Protein AF-A0A7C5TQ69-F1 (afdb_monomer_lite)

Foldseek 3Di:
DVVVLPAAAEEEEQEPDVVRHDPVLSVVLCCLCVVVPHHYDYHYDNDDDQVVVVPPDPSHQEYEYSGDPCRCPVCVVSHPHHYHASQVSVCSSVVPPPDRGPND

Secondary structure (DSSP, 8-state):
-HHHHT-SEEEEEEE-STTT--HHHHHHHHHHHHHTT-EEEEEEESS--HHHHHTS-TT--EEEE-S-THHHHHSGGG-SS-EE-HHHHHHHHH---SSPPP--

pLDDT: mean 88.52, std 9.99, range [57.53, 98.31]

Radius of gyration: 12.35 Å; chains: 1; bounding box: 30×31×30 Å

Structure (mmCIF, N/CA/C/O backbone):
data_AF-A0A7C5TQ69-F1
#
_entry.id   AF-A0A7C5TQ69-F1
#
loop_
_atom_site.group_PDB
_atom_site.id
_atom_site.type_symbol
_atom_site.label_atom_id
_atom_site.label_alt_id
_atom_site.label_comp_id
_atom_site.label_asym_id
_atom_site.label_entity_id
_atom_site.label_seq_id
_atom_site.pdbx_PDB_ins_code
_atom_site.Cartn_x
_atom_site.Cartn_y
_atom_site.Cartn_z
_atom_site.occupancy
_atom_site.B_iso_or_equiv
_atom_site.auth_seq_id
_atom_site.auth_comp_id
_atom_site.auth_asym_id
_atom_site.auth_atom_id
_atom_site.pdbx_PDB_model_num
ATOM 1 N N . VAL A 1 1 ? -11.700 4.048 -4.866 1.00 83.56 1 VAL A N 1
ATOM 2 C CA . VAL A 1 1 ? -11.619 4.798 -3.582 1.00 83.56 1 VAL A CA 1
ATOM 3 C C . VAL A 1 1 ? -12.674 4.365 -2.567 1.00 83.56 1 VAL A C 1
ATOM 5 O O . VAL A 1 1 ? -12.285 3.828 -1.540 1.00 83.56 1 VAL A O 1
ATOM 8 N N . PHE A 1 2 ? -13.975 4.539 -2.833 1.00 88.94 2 PHE A N 1
ATOM 9 C CA . PHE A 1 2 ? -15.031 4.238 -1.848 1.00 88.94 2 PHE A CA 1
ATOM 10 C C . PHE A 1 2 ? -15.027 2.788 -1.353 1.00 88.94 2 PHE A C 1
ATOM 12 O O . PHE A 1 2 ? -15.043 2.572 -0.150 1.00 88.94 2 PHE A O 1
ATOM 19 N N . GLU A 1 3 ? -14.887 1.811 -2.253 1.00 89.88 3 GLU A N 1
ATOM 20 C CA . GLU A 1 3 ? -14.787 0.399 -1.854 1.00 89.88 3 GLU A CA 1
ATOM 21 C C . GLU A 1 3 ? -13.570 0.122 -0.957 1.00 89.88 3 GLU A C 1
ATOM 23 O O . GLU A 1 3 ? -13.641 -0.676 -0.030 1.00 89.88 3 GLU A O 1
ATOM 28 N N . ALA A 1 4 ? -12.444 0.785 -1.227 1.00 91.50 4 ALA A N 1
ATOM 29 C CA . ALA A 1 4 ? -11.200 0.567 -0.502 1.00 91.50 4 ALA A CA 1
ATOM 30 C C . ALA A 1 4 ? -11.236 1.151 0.916 1.00 91.50 4 ALA A C 1
ATOM 32 O O . ALA A 1 4 ? -10.664 0.565 1.828 1.00 91.50 4 ALA A O 1
ATOM 33 N N . LYS A 1 5 ? -11.909 2.293 1.109 1.00 92.12 5 LYS A N 1
ATOM 34 C CA . LYS A 1 5 ? -11.962 3.021 2.387 1.00 92.12 5 LYS A CA 1
ATOM 35 C C . LYS A 1 5 ? -12.395 2.134 3.561 1.00 92.12 5 LYS A C 1
ATOM 37 O O . LYS A 1 5 ? -11.843 2.251 4.656 1.00 92.12 5 LYS A O 1
ATOM 42 N N . ASP A 1 6 ? -13.353 1.246 3.325 1.00 93.06 6 ASP A N 1
ATOM 43 C CA . ASP A 1 6 ? -13.948 0.413 4.372 1.00 93.06 6 ASP A CA 1
ATOM 44 C C . ASP A 1 6 ? -13.214 -0.934 4.557 1.00 93.06 6 ASP A C 1
ATOM 46 O O . ASP A 1 6 ? -13.617 -1.748 5.379 1.00 93.06 6 ASP A O 1
ATOM 50 N N . ARG A 1 7 ? -12.109 -1.169 3.830 1.00 96.38 7 ARG A N 1
ATOM 51 C CA . ARG A 1 7 ? -11.257 -2.365 3.969 1.00 96.38 7 ARG A CA 1
ATOM 52 C C . ARG A 1 7 ? -10.235 -2.193 5.081 1.00 96.38 7 ARG A C 1
ATOM 54 O O . ARG A 1 7 ? -9.739 -1.084 5.290 1.00 96.38 7 ARG A O 1
ATOM 61 N N . GLU A 1 8 ? -9.877 -3.277 5.757 1.00 97.00 8 GLU A N 1
ATOM 62 C CA . GLU A 1 8 ? -9.047 -3.260 6.966 1.00 97.00 8 GLU A CA 1
ATOM 63 C C . GLU A 1 8 ? -7.581 -3.585 6.686 1.00 97.00 8 GLU A C 1
ATOM 65 O O . GLU A 1 8 ? -6.686 -2.998 7.303 1.00 97.00 8 GLU A O 1
ATOM 70 N N . VAL A 1 9 ? -7.313 -4.472 5.724 1.00 98.00 9 VAL A N 1
ATOM 71 C CA . VAL A 1 9 ? -5.956 -4.946 5.431 1.00 98.00 9 VAL A CA 1
ATOM 72 C C . VAL A 1 9 ? -5.460 -4.434 4.082 1.00 98.00 9 VAL A C 1
ATOM 74 O O . VAL A 1 9 ? -6.002 -4.736 3.019 1.00 98.00 9 VAL A O 1
ATOM 77 N N . TRP A 1 10 ? -4.362 -3.690 4.126 1.00 98.12 10 TRP A N 1
ATOM 78 C CA . TRP A 1 10 ? -3.804 -2.947 3.005 1.00 98.12 10 TRP A CA 1
ATOM 79 C C . TRP A 1 10 ? -2.405 -3.437 2.639 1.00 98.12 10 TRP A C 1
ATOM 81 O O . TRP A 1 10 ? -1.579 -3.725 3.504 1.00 98.12 10 TRP A O 1
ATOM 91 N N . GLY A 1 11 ? -2.106 -3.485 1.343 1.00 97.31 11 GLY A N 1
ATOM 92 C CA . GLY A 1 11 ? -0.789 -3.813 0.805 1.00 97.31 11 GLY A CA 1
ATOM 93 C C . GLY A 1 11 ? -0.198 -2.660 0.005 1.00 97.31 11 GLY A C 1
ATOM 94 O O . GLY A 1 11 ? -0.741 -2.263 -1.019 1.00 97.31 11 GLY A O 1
ATOM 95 N N . ILE A 1 12 ? 0.958 -2.142 0.408 1.00 96.44 12 ILE A N 1
ATOM 96 C CA . ILE A 1 12 ? 1.694 -1.127 -0.352 1.00 96.44 12 ILE A CA 1
ATOM 97 C C . ILE A 1 12 ? 2.747 -1.814 -1.221 1.00 96.44 12 ILE A C 1
ATOM 99 O O . ILE A 1 12 ? 3.636 -2.494 -0.711 1.00 96.44 12 ILE A O 1
ATOM 103 N N . ILE A 1 13 ? 2.685 -1.598 -2.534 1.00 94.12 13 ILE A N 1
ATOM 104 C CA . ILE A 1 13 ? 3.609 -2.169 -3.515 1.00 94.12 13 ILE A CA 1
ATOM 105 C C . ILE A 1 13 ? 4.712 -1.160 -3.841 1.00 94.12 13 ILE A C 1
ATOM 107 O O . ILE A 1 13 ? 4.527 -0.221 -4.623 1.00 94.12 13 ILE A O 1
ATOM 111 N N . ARG A 1 14 ? 5.893 -1.385 -3.262 1.00 92.88 14 ARG A N 1
ATOM 112 C CA . ARG A 1 14 ? 7.108 -0.597 -3.476 1.00 92.88 14 ARG A CA 1
ATOM 113 C C . ARG A 1 14 ? 7.883 -1.108 -4.692 1.00 92.88 14 ARG A C 1
ATOM 115 O O . ARG A 1 14 ? 8.356 -2.244 -4.711 1.00 92.88 14 ARG A O 1
ATOM 122 N N . GLY A 1 15 ? 8.090 -0.234 -5.675 1.00 89.94 15 GLY A N 1
ATOM 123 C CA . GLY A 1 15 ? 8.919 -0.521 -6.848 1.00 89.94 15 GLY A CA 1
ATOM 124 C C . GLY A 1 15 ? 10.419 -0.533 -6.535 1.00 89.94 15 GLY A C 1
ATOM 125 O O . GLY A 1 15 ? 10.911 0.338 -5.820 1.00 89.94 15 GLY A O 1
ATOM 126 N N . LEU A 1 16 ? 11.160 -1.490 -7.099 1.00 87.25 16 LEU A N 1
ATOM 127 C CA . LEU A 1 16 ? 12.623 -1.584 -6.963 1.00 87.25 16 LEU A CA 1
ATOM 128 C C . LEU A 1 16 ? 13.405 -0.958 -8.132 1.00 87.25 16 LEU A C 1
ATOM 130 O O . LEU A 1 16 ? 14.614 -0.772 -8.014 1.00 87.25 16 LEU A O 1
ATOM 134 N N . LYS A 1 17 ? 12.755 -0.639 -9.261 1.00 85.38 17 LYS A N 1
ATOM 135 C CA . LYS A 1 17 ? 13.424 0.023 -10.397 1.00 85.38 17 LYS A CA 1
ATOM 136 C C . LYS A 1 17 ? 13.825 1.460 -10.039 1.00 85.38 17 LYS A C 1
ATOM 138 O O . LYS A 1 17 ? 13.142 2.137 -9.264 1.00 85.38 17 LYS A O 1
ATOM 143 N N . LEU A 1 18 ? 14.917 1.936 -10.640 1.00 77.44 18 LEU A N 1
ATOM 144 C CA . LEU A 1 18 ? 15.370 3.323 -10.511 1.00 77.44 18 LEU A CA 1
ATOM 145 C C . LEU A 1 18 ? 14.236 4.274 -10.949 1.00 77.44 18 LEU A C 1
ATOM 147 O O . LEU A 1 18 ? 13.611 4.051 -11.982 1.00 77.44 18 LEU A O 1
ATOM 151 N N . GLY A 1 19 ? 13.907 5.271 -10.124 1.00 78.38 19 GLY A N 1
ATOM 152 C CA . GLY A 1 19 ? 12.765 6.180 -10.336 1.00 78.38 19 GLY A CA 1
ATOM 153 C C . GLY A 1 19 ? 11.402 5.684 -9.815 1.00 78.38 19 GLY A C 1
ATOM 154 O O . GLY A 1 19 ? 10.481 6.483 -9.656 1.00 78.38 19 GLY A O 1
ATOM 155 N N . GLN A 1 20 ? 11.266 4.395 -9.480 1.00 81.69 20 GLN A N 1
ATOM 156 C CA . GLN A 1 20 ? 10.054 3.821 -8.863 1.00 81.69 20 GLN A CA 1
ATOM 157 C C . GLN A 1 20 ? 10.208 3.572 -7.356 1.00 81.69 20 GLN A C 1
ATOM 159 O O . GLN A 1 20 ? 9.219 3.404 -6.641 1.00 81.69 20 GLN A O 1
ATOM 164 N N . ASN A 1 21 ? 11.446 3.549 -6.863 1.00 86.12 21 ASN A N 1
ATOM 165 C CA . ASN A 1 21 ? 11.739 3.377 -5.448 1.00 86.12 21 ASN A CA 1
ATOM 166 C C . ASN A 1 21 ? 11.516 4.688 -4.681 1.00 86.12 21 ASN A C 1
ATOM 168 O O . ASN A 1 21 ? 12.359 5.582 -4.707 1.00 86.12 21 ASN A O 1
ATOM 172 N N . ARG A 1 22 ? 10.379 4.788 -3.984 1.00 89.44 22 ARG A N 1
ATOM 173 C CA . ARG A 1 22 ? 9.956 5.980 -3.230 1.00 89.44 22 ARG A CA 1
ATOM 174 C C . ARG A 1 22 ? 9.800 5.670 -1.733 1.00 89.44 22 ARG A C 1
ATOM 176 O O . ARG A 1 22 ? 8.674 5.614 -1.241 1.00 89.44 22 ARG A O 1
ATOM 183 N N . PRO A 1 23 ? 10.898 5.443 -0.988 1.00 91.94 23 PRO A N 1
ATOM 184 C CA . PRO A 1 23 ? 10.831 4.975 0.399 1.00 91.94 2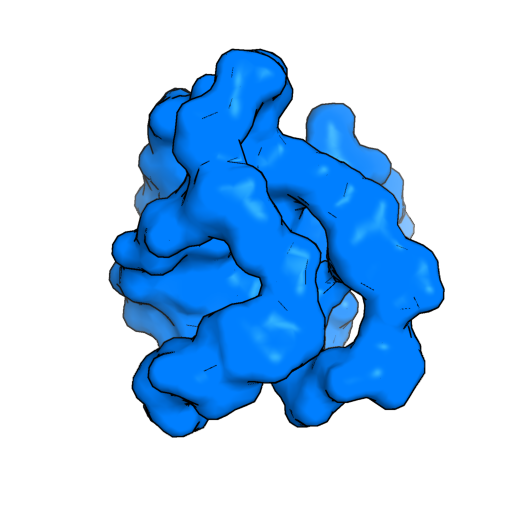3 PRO A CA 1
ATOM 185 C C . PRO A 1 23 ? 10.100 5.956 1.326 1.00 91.94 23 PRO A C 1
ATOM 187 O O . PRO A 1 23 ? 9.304 5.526 2.155 1.00 91.94 23 PRO A O 1
ATOM 190 N N . THR A 1 24 ? 10.294 7.265 1.140 1.00 94.00 24 THR A N 1
ATOM 191 C CA . THR A 1 24 ? 9.610 8.300 1.931 1.00 94.00 24 THR A CA 1
ATOM 192 C C . THR A 1 24 ? 8.098 8.277 1.718 1.00 94.00 24 THR A C 1
ATOM 194 O O . THR A 1 24 ? 7.348 8.346 2.686 1.00 94.00 24 THR A O 1
ATOM 197 N N . LEU A 1 25 ? 7.644 8.112 0.469 1.00 94.31 25 LEU A N 1
ATOM 198 C CA . LEU A 1 25 ? 6.218 8.009 0.144 1.00 94.31 25 LEU A CA 1
ATOM 199 C C . LEU A 1 25 ? 5.605 6.734 0.730 1.00 94.31 25 LEU A C 1
ATOM 201 O O . LEU A 1 25 ? 4.541 6.794 1.332 1.00 94.31 25 LEU A O 1
ATOM 205 N N . VAL A 1 26 ? 6.288 5.594 0.594 1.00 96.12 26 VAL A N 1
ATOM 206 C CA . VAL A 1 26 ? 5.838 4.321 1.180 1.00 96.12 26 VAL A CA 1
ATOM 207 C C . VAL A 1 26 ? 5.687 4.451 2.695 1.00 96.12 26 VAL A C 1
ATOM 209 O O . VAL A 1 26 ? 4.676 4.029 3.245 1.00 96.12 26 VAL A O 1
ATOM 212 N N . ASN A 1 27 ? 6.657 5.077 3.367 1.00 97.19 27 ASN A N 1
ATOM 213 C CA . ASN A 1 27 ? 6.599 5.292 4.810 1.00 97.19 27 ASN A CA 1
ATOM 214 C C . ASN A 1 27 ? 5.472 6.254 5.216 1.00 97.19 27 ASN A C 1
ATOM 216 O O . ASN A 1 27 ? 4.782 6.002 6.199 1.00 97.19 27 ASN A O 1
ATOM 220 N N . PHE A 1 28 ? 5.268 7.333 4.455 1.00 97.25 28 PHE A N 1
ATOM 221 C CA . PHE A 1 28 ? 4.160 8.264 4.667 1.00 97.25 28 PHE A CA 1
ATOM 222 C C . PHE A 1 28 ? 2.805 7.552 4.567 1.00 97.25 28 PHE A C 1
ATOM 224 O O . PHE A 1 28 ? 2.003 7.637 5.491 1.00 97.25 28 PHE A O 1
ATOM 231 N N . LEU A 1 29 ? 2.581 6.799 3.486 1.00 97.56 29 LEU A N 1
ATOM 232 C CA . LEU A 1 29 ? 1.334 6.067 3.262 1.00 97.56 29 LEU A CA 1
ATOM 233 C C . LEU A 1 29 ? 1.101 5.006 4.336 1.00 97.56 29 LEU A C 1
ATOM 235 O O . LEU A 1 29 ? -0.003 4.907 4.861 1.00 97.56 29 LEU A O 1
ATOM 239 N N . LYS A 1 30 ? 2.149 4.254 4.697 1.00 98.31 30 LYS A N 1
ATOM 240 C CA . LYS A 1 30 ? 2.077 3.245 5.755 1.00 98.31 30 LYS A CA 1
ATOM 241 C C . LYS A 1 30 ? 1.614 3.873 7.069 1.00 98.31 30 LYS A C 1
ATOM 243 O O . LYS A 1 30 ? 0.607 3.447 7.618 1.00 98.31 30 LYS A O 1
ATOM 248 N N . ARG A 1 31 ? 2.307 4.919 7.529 1.00 98.31 31 ARG A N 1
ATOM 249 C CA . ARG A 1 31 ? 1.979 5.599 8.790 1.00 98.31 31 ARG A CA 1
ATOM 250 C C . ARG A 1 31 ? 0.603 6.257 8.759 1.00 98.31 31 ARG A C 1
ATOM 252 O O . ARG A 1 31 ? -0.075 6.253 9.776 1.00 98.31 31 ARG A O 1
ATOM 259 N N . GLY A 1 32 ? 0.203 6.825 7.622 1.00 98.06 32 GLY A N 1
ATOM 260 C CA . GLY A 1 32 ? -1.116 7.435 7.460 1.00 98.06 32 GLY A CA 1
ATOM 261 C C . GLY A 1 32 ? -2.246 6.413 7.572 1.00 98.06 32 GLY A C 1
ATOM 262 O O . GLY A 1 32 ? -3.174 6.620 8.344 1.00 98.06 32 GLY A O 1
ATOM 263 N N . LEU A 1 33 ? -2.134 5.287 6.860 1.00 98.31 33 LEU A N 1
ATOM 264 C CA . LEU A 1 33 ? -3.117 4.200 6.907 1.00 98.31 33 LEU A CA 1
ATOM 265 C C . LEU A 1 33 ? -3.168 3.528 8.290 1.00 98.31 33 LEU A C 1
ATOM 267 O O . LEU A 1 33 ? -4.252 3.314 8.826 1.00 98.31 33 LEU A O 1
ATOM 271 N N . GLU A 1 34 ? -2.012 3.254 8.903 1.00 98.19 34 GLU A N 1
ATOM 272 C CA . GLU A 1 34 ? -1.947 2.740 10.281 1.00 98.19 34 GLU A CA 1
ATOM 273 C C . GLU A 1 34 ? -2.551 3.737 11.285 1.00 98.19 34 GLU A C 1
ATOM 275 O O . GLU A 1 34 ? -3.240 3.333 12.219 1.00 98.19 34 GLU A O 1
ATOM 280 N N . GLY A 1 35 ? -2.351 5.042 11.073 1.00 98.25 35 GLY A N 1
ATOM 281 C CA . GLY A 1 35 ? -2.897 6.109 11.917 1.00 98.25 35 GLY A CA 1
ATOM 282 C C . GLY A 1 35 ? -4.425 6.200 11.912 1.00 98.25 35 GLY A C 1
ATOM 283 O O . GLY A 1 35 ? -5.001 6.645 12.901 1.00 98.25 35 GLY A O 1
ATOM 284 N N . ILE A 1 36 ? -5.081 5.735 10.845 1.00 97.06 36 ILE A N 1
ATOM 285 C CA . ILE A 1 36 ? -6.546 5.612 10.762 1.00 97.06 36 ILE A CA 1
ATOM 286 C C . ILE A 1 36 ? -7.041 4.187 11.080 1.00 97.06 36 ILE A C 1
ATOM 288 O O . ILE A 1 36 ? -8.182 3.845 10.777 1.00 97.06 36 ILE A O 1
ATOM 292 N N . GLY A 1 37 ? -6.190 3.348 11.683 1.00 97.50 37 GLY A N 1
ATOM 293 C CA . GLY A 1 37 ? -6.556 2.028 12.204 1.00 97.50 37 GLY A CA 1
ATOM 294 C C . GLY A 1 37 ? -6.387 0.852 11.239 1.00 97.50 37 GLY A C 1
ATOM 295 O O . GLY A 1 37 ? -6.775 -0.258 11.587 1.00 97.50 37 GLY A O 1
ATOM 296 N N . LYS A 1 38 ? -5.802 1.047 10.050 1.00 97.81 38 LYS A N 1
ATOM 297 C CA . LYS A 1 38 ? -5.651 -0.030 9.056 1.00 97.81 38 LYS A CA 1
ATOM 298 C C . LYS A 1 38 ? -4.408 -0.882 9.307 1.00 97.81 38 LYS A C 1
ATOM 300 O O . LYS A 1 38 ? -3.355 -0.378 9.697 1.00 97.81 38 LYS A O 1
ATOM 305 N N . LYS A 1 39 ? -4.493 -2.181 9.005 1.00 98.31 39 LYS A N 1
ATOM 306 C CA . LYS A 1 39 ? -3.342 -3.099 9.007 1.00 98.31 39 LYS A CA 1
ATOM 307 C C . LYS A 1 39 ? -2.606 -2.973 7.677 1.00 98.31 39 LYS A C 1
ATOM 309 O O . LYS A 1 39 ? -3.211 -3.175 6.628 1.00 98.31 39 LYS A O 1
ATOM 314 N N . VAL A 1 40 ? -1.306 -2.674 7.698 1.00 98.19 40 VAL A N 1
ATOM 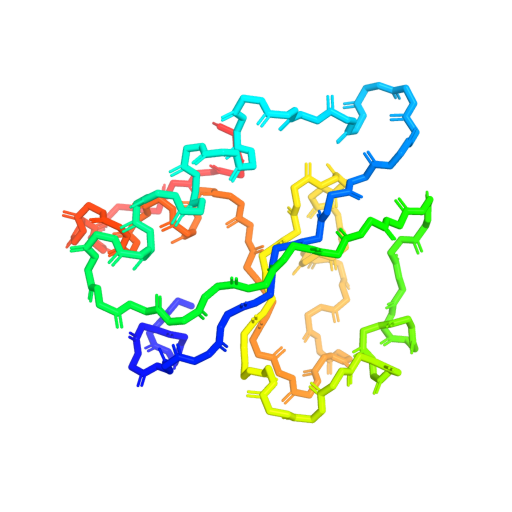315 C CA . VAL A 1 40 ? -0.547 -2.390 6.468 1.00 98.19 40 VAL A CA 1
ATOM 316 C C . VAL A 1 40 ? 0.648 -3.321 6.292 1.00 98.19 40 VAL A C 1
ATOM 318 O O . VAL A 1 40 ? 1.547 -3.386 7.129 1.00 98.19 40 VAL A O 1
ATOM 321 N N . TYR A 1 41 ? 0.710 -3.967 5.133 1.00 97.69 41 TYR A N 1
ATOM 322 C CA . TYR A 1 41 ? 1.869 -4.705 4.648 1.00 97.69 41 TYR A CA 1
ATOM 323 C C . TYR A 1 41 ? 2.601 -3.920 3.563 1.00 97.69 41 TYR A C 1
ATOM 325 O O . TYR A 1 41 ? 1.986 -3.223 2.759 1.00 97.69 41 TYR A O 1
ATOM 333 N N . VAL A 1 42 ? 3.927 -4.051 3.506 1.00 96.56 42 VAL A N 1
ATOM 334 C CA . VAL A 1 42 ? 4.740 -3.470 2.431 1.00 96.56 42 VAL A CA 1
ATOM 335 C C . VAL A 1 42 ? 5.392 -4.598 1.649 1.00 96.56 42 VAL A C 1
ATOM 337 O O . VAL A 1 42 ? 6.207 -5.344 2.186 1.00 96.56 42 VAL A O 1
ATOM 340 N N . PHE A 1 43 ? 5.067 -4.680 0.365 1.00 94.56 43 PHE A N 1
ATOM 341 C CA . PHE A 1 43 ? 5.640 -5.636 -0.570 1.00 94.56 43 PHE A CA 1
ATOM 342 C C . PHE A 1 43 ? 6.603 -4.918 -1.505 1.00 94.56 43 PHE A C 1
ATOM 344 O O . PHE A 1 43 ? 6.336 -3.808 -1.967 1.00 94.56 43 PHE A O 1
ATOM 351 N N . THR A 1 44 ? 7.733 -5.543 -1.806 1.00 91.62 44 THR A N 1
ATOM 352 C CA . THR A 1 44 ? 8.690 -5.029 -2.785 1.00 91.62 44 THR A CA 1
ATOM 353 C C . THR A 1 44 ? 8.580 -5.816 -4.075 1.00 91.62 44 THR A C 1
ATOM 355 O O . THR A 1 44 ? 8.524 -7.041 -4.071 1.00 91.62 44 THR A O 1
ATOM 358 N N . ASN A 1 45 ? 8.561 -5.111 -5.203 1.00 86.69 45 ASN A N 1
ATOM 359 C CA . ASN A 1 45 ? 8.510 -5.759 -6.502 1.00 86.69 45 ASN A CA 1
ATOM 360 C C . ASN A 1 45 ? 9.319 -4.978 -7.547 1.00 86.69 45 ASN A C 1
ATOM 362 O O . ASN A 1 45 ? 9.419 -3.750 -7.509 1.00 86.69 45 ASN A O 1
ATOM 366 N N . ARG A 1 46 ? 9.926 -5.692 -8.496 1.00 84.06 46 ARG A N 1
ATOM 367 C CA . ARG A 1 46 ? 10.634 -5.097 -9.635 1.00 84.06 46 ARG A CA 1
ATOM 368 C C . ARG A 1 46 ? 9.688 -4.788 -10.798 1.00 84.06 46 ARG A C 1
ATOM 370 O O . ARG A 1 46 ? 9.934 -3.820 -11.515 1.00 84.06 46 ARG A O 1
ATOM 377 N N . ILE A 1 47 ? 8.641 -5.591 -10.995 1.00 81.62 47 ILE A N 1
ATOM 378 C CA . ILE A 1 47 ? 7.630 -5.410 -12.048 1.00 81.62 47 ILE A CA 1
ATOM 379 C C . ILE A 1 47 ? 6.269 -5.765 -11.457 1.00 81.62 47 ILE A C 1
ATOM 381 O O . ILE A 1 47 ? 6.044 -6.912 -11.088 1.00 81.62 47 ILE A O 1
ATOM 385 N N . VAL A 1 48 ? 5.372 -4.787 -11.364 1.00 83.44 48 VAL A N 1
ATOM 386 C CA . VAL A 1 48 ? 4.006 -5.020 -10.882 1.00 83.44 48 VAL A CA 1
ATOM 387 C C . VAL A 1 48 ? 3.159 -5.543 -12.039 1.00 83.44 48 VAL A C 1
ATOM 389 O O . VAL A 1 48 ? 3.091 -4.896 -13.080 1.00 83.44 48 VAL A O 1
ATOM 392 N N . THR A 1 49 ? 2.543 -6.705 -11.848 1.00 84.06 49 THR A N 1
ATOM 393 C CA . THR A 1 49 ? 1.590 -7.340 -12.770 1.00 84.06 49 THR A CA 1
ATOM 394 C C . THR A 1 49 ? 0.384 -7.838 -11.975 1.00 84.06 49 THR A C 1
ATOM 396 O O . THR A 1 49 ? 0.479 -7.999 -10.755 1.00 84.06 49 THR A O 1
ATOM 399 N N . VAL A 1 50 ? -0.735 -8.115 -12.650 1.00 82.56 50 VAL A N 1
ATOM 400 C CA . VAL A 1 50 ? -1.939 -8.693 -12.024 1.00 82.56 50 VAL A CA 1
ATOM 401 C C . VAL A 1 50 ? -1.608 -10.004 -11.307 1.00 82.56 50 VAL A C 1
ATOM 403 O O . VAL A 1 50 ? -1.923 -10.160 -10.129 1.00 82.56 50 VAL A O 1
ATOM 406 N N . ASP A 1 51 ? -0.880 -10.908 -11.965 1.00 84.38 51 ASP A N 1
ATOM 407 C CA . ASP A 1 51 ? -0.503 -12.197 -11.373 1.00 84.38 51 ASP A CA 1
ATOM 408 C C . ASP A 1 51 ? 0.421 -12.038 -10.164 1.00 84.38 51 ASP A C 1
ATOM 410 O O . ASP A 1 51 ? 0.315 -12.787 -9.193 1.00 84.38 51 ASP A O 1
ATOM 414 N N . ALA A 1 52 ? 1.304 -11.033 -10.167 1.00 86.62 52 ALA A N 1
ATOM 415 C CA . ALA A 1 52 ? 2.129 -10.748 -9.000 1.00 86.62 52 ALA A CA 1
ATOM 416 C C . ALA A 1 52 ? 1.277 -10.322 -7.795 1.00 86.62 52 ALA A C 1
ATOM 418 O O . ALA A 1 52 ? 1.611 -10.698 -6.677 1.00 86.62 52 ALA A O 1
ATOM 419 N N . LEU A 1 53 ? 0.183 -9.576 -8.006 1.00 86.50 53 LEU A N 1
ATOM 420 C CA . LEU A 1 53 ? -0.735 -9.193 -6.928 1.00 86.50 53 LEU A CA 1
ATOM 421 C C . LEU A 1 53 ? -1.619 -10.358 -6.466 1.00 86.50 53 LEU A C 1
ATOM 423 O O . LEU A 1 53 ? -1.853 -10.485 -5.268 1.00 86.50 53 LEU A O 1
ATOM 427 N N . ARG A 1 54 ? -2.056 -11.238 -7.377 1.00 87.19 54 ARG A N 1
ATOM 428 C CA . ARG A 1 54 ? -2.818 -12.458 -7.033 1.00 87.19 54 ARG A CA 1
ATOM 429 C C . ARG A 1 54 ? -2.050 -13.413 -6.125 1.00 87.19 54 ARG A C 1
ATOM 431 O O . ARG A 1 54 ? -2.650 -14.089 -5.302 1.00 87.19 54 ARG A O 1
ATOM 438 N N . ASN A 1 55 ? -0.728 -13.461 -6.271 1.00 89.06 55 ASN A N 1
ATOM 439 C CA . ASN A 1 55 ? 0.140 -14.311 -5.455 1.00 89.06 55 ASN A CA 1
ATOM 440 C C . ASN A 1 55 ? 0.438 -13.733 -4.058 1.00 89.06 55 ASN A C 1
ATOM 442 O O . ASN A 1 55 ? 1.132 -14.375 -3.268 1.00 89.06 55 ASN A O 1
ATOM 446 N N . LEU A 1 56 ? -0.033 -12.521 -3.745 1.00 91.00 56 LEU A N 1
ATOM 447 C CA . LEU A 1 56 ? 0.114 -11.938 -2.411 1.00 91.00 56 LEU A CA 1
ATOM 448 C C . LEU A 1 56 ? -0.913 -12.530 -1.434 1.00 91.00 56 LEU A C 1
ATOM 450 O O . LEU A 1 56 ? -1.937 -13.059 -1.868 1.00 91.00 56 LEU A O 1
ATOM 454 N N . PRO A 1 57 ? -0.667 -12.448 -0.110 1.00 92.31 57 PRO A N 1
ATOM 455 C CA . PRO A 1 57 ? -1.553 -13.036 0.886 1.00 92.31 57 PRO A CA 1
ATOM 456 C C . PRO A 1 57 ? -3.019 -12.647 0.680 1.00 92.31 57 PRO A C 1
ATOM 458 O O . PRO A 1 57 ? -3.352 -11.469 0.537 1.00 92.31 57 PRO A O 1
ATOM 461 N N . ASN A 1 58 ? -3.902 -13.648 0.715 1.00 91.06 58 ASN A N 1
ATOM 462 C CA . ASN A 1 58 ? -5.330 -13.451 0.468 1.00 91.06 58 ASN A CA 1
ATOM 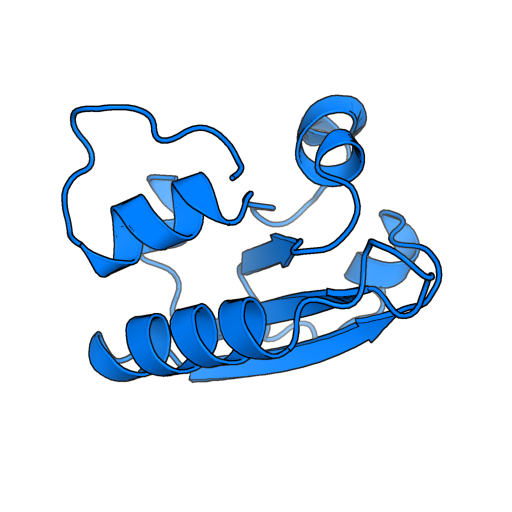463 C C . ASN A 1 58 ? -5.987 -12.478 1.452 1.00 91.06 58 ASN A C 1
ATOM 465 O O . ASN A 1 58 ? -6.946 -11.820 1.059 1.00 91.06 58 ASN A O 1
ATOM 469 N N . GLU A 1 59 ? -5.444 -12.349 2.669 1.00 95.00 59 GLU A N 1
ATOM 470 C CA . GLU A 1 59 ? -5.907 -11.391 3.681 1.00 95.00 59 GLU A CA 1
ATOM 471 C C . GLU A 1 59 ? -5.764 -9.928 3.247 1.00 95.00 59 GLU A C 1
ATOM 473 O O . GLU A 1 59 ? -6.441 -9.087 3.815 1.00 95.00 59 GLU A O 1
ATOM 478 N N . VAL A 1 60 ? -4.905 -9.602 2.272 1.00 96.19 60 VAL A N 1
ATOM 479 C CA . VAL A 1 60 ? -4.779 -8.228 1.770 1.00 96.19 60 VAL A CA 1
ATOM 480 C C . VAL A 1 60 ? -5.976 -7.903 0.896 1.00 96.19 60 VAL A C 1
ATOM 482 O O . VAL A 1 60 ? -6.198 -8.568 -0.110 1.00 96.19 60 VAL A O 1
ATOM 485 N N . GLU A 1 61 ? -6.723 -6.866 1.243 1.00 95.62 61 GLU A N 1
ATOM 486 C CA . GLU A 1 61 ? -7.982 -6.516 0.584 1.00 95.62 61 GLU A CA 1
ATOM 487 C C . GLU A 1 61 ? -7.816 -5.394 -0.442 1.00 95.62 61 GLU A C 1
ATOM 489 O O . GLU A 1 61 ? -8.585 -5.321 -1.394 1.00 95.62 61 GLU A O 1
ATOM 494 N N . VAL A 1 62 ? -6.813 -4.530 -0.262 1.00 95.56 62 VAL A N 1
ATOM 495 C CA . VAL A 1 62 ? -6.540 -3.373 -1.128 1.00 95.56 62 VAL A CA 1
ATOM 496 C C . VAL A 1 62 ? -5.050 -3.262 -1.390 1.00 95.56 62 VAL A C 1
ATOM 498 O O . VAL A 1 62 ? -4.241 -3.426 -0.474 1.00 95.56 62 VAL A O 1
ATOM 501 N N . PHE A 1 63 ? -4.682 -2.898 -2.616 1.00 94.75 63 PHE A N 1
ATOM 502 C CA . PHE A 1 63 ? -3.304 -2.575 -2.964 1.00 94.75 63 PHE A CA 1
ATOM 503 C C . PHE A 1 63 ? -3.116 -1.092 -3.271 1.00 94.75 63 PHE A C 1
ATOM 505 O O . PHE A 1 63 ? -3.931 -0.481 -3.949 1.00 94.75 63 PHE A O 1
ATOM 512 N N . VAL A 1 64 ? -1.995 -0.521 -2.831 1.00 94.50 64 VAL A N 1
ATOM 513 C CA . VAL A 1 64 ? -1.534 0.815 -3.230 1.00 94.50 64 VAL A CA 1
ATOM 514 C C . VAL A 1 64 ? -0.227 0.669 -3.990 1.00 94.50 64 VAL A C 1
ATOM 516 O O . VAL A 1 64 ? 0.774 0.215 -3.433 1.00 94.50 64 VAL A O 1
ATOM 519 N N . VAL A 1 65 ? -0.199 1.064 -5.259 1.00 92.56 65 VAL A N 1
ATOM 520 C CA . VAL A 1 65 ? 0.993 0.914 -6.102 1.00 92.56 65 VAL A CA 1
ATOM 521 C C . VAL A 1 65 ? 1.772 2.222 -6.138 1.00 92.56 65 VAL A C 1
ATOM 523 O O . VAL A 1 65 ? 1.348 3.199 -6.744 1.00 92.56 65 VAL A O 1
ATOM 526 N N . THR A 1 66 ? 2.964 2.242 -5.535 1.00 89.88 66 THR A N 1
ATOM 527 C CA . THR A 1 66 ? 3.818 3.446 -5.492 1.00 89.88 66 THR A CA 1
ATOM 528 C C . THR A 1 66 ? 4.872 3.482 -6.600 1.00 89.88 66 THR A C 1
ATOM 530 O O . THR A 1 66 ? 5.792 4.298 -6.544 1.00 89.88 66 THR A O 1
ATOM 533 N N . SER A 1 67 ? 4.804 2.546 -7.552 1.00 81.38 67 SER A N 1
ATOM 534 C CA . SER A 1 67 ? 5.789 2.373 -8.622 1.00 81.38 67 SER A CA 1
ATOM 535 C C . SER A 1 67 ? 5.381 3.124 -9.898 1.00 81.38 67 SER A C 1
ATOM 537 O O . SER A 1 67 ? 5.444 4.351 -9.928 1.00 81.38 67 SER A O 1
ATOM 539 N N . CYS A 1 68 ? 4.993 2.419 -10.964 1.00 72.12 68 CYS A N 1
ATOM 540 C CA . CYS A 1 68 ? 4.468 3.020 -12.185 1.00 72.12 68 CYS A CA 1
ATOM 541 C C . CYS A 1 68 ? 2.945 3.210 -12.057 1.00 72.12 68 CYS A C 1
ATOM 543 O O . CYS A 1 68 ? 2.240 2.218 -11.874 1.00 72.12 68 CYS A O 1
ATOM 545 N N . PRO A 1 69 ? 2.420 4.440 -12.197 1.00 62.81 69 PRO A N 1
ATOM 546 C CA . PRO A 1 69 ? 0.995 4.721 -12.034 1.00 62.81 69 PRO A CA 1
ATOM 547 C C . PRO A 1 69 ? 0.154 4.170 -13.192 1.00 62.81 69 PRO A C 1
ATOM 549 O O . PRO A 1 69 ? -1.060 4.119 -13.075 1.00 62.81 69 PRO A O 1
ATOM 552 N N . ARG A 1 70 ? 0.786 3.720 -14.286 1.00 65.06 70 ARG A N 1
ATOM 553 C CA . ARG A 1 70 ? 0.098 3.053 -15.396 1.00 65.06 70 ARG A CA 1
ATOM 554 C C . ARG A 1 70 ? -0.528 1.726 -14.985 1.00 65.06 70 ARG A C 1
ATOM 556 O O . ARG A 1 70 ? -1.550 1.370 -15.533 1.00 65.06 70 ARG A O 1
ATOM 563 N N . VAL A 1 71 ? 0.032 1.010 -14.008 1.00 66.25 71 VAL A N 1
ATOM 564 C CA . VAL A 1 71 ? -0.497 -0.311 -13.624 1.00 66.25 71 VAL A CA 1
ATOM 565 C C . VAL A 1 71 ? -1.889 -0.206 -12.976 1.00 66.25 71 VAL A C 1
ATOM 567 O O . VAL A 1 71 ? -2.795 -0.882 -13.446 1.00 66.25 71 VAL A O 1
ATOM 570 N N . PRO A 1 72 ? -2.125 0.673 -11.980 1.00 57.53 72 PRO A N 1
ATOM 571 C CA . PRO A 1 72 ? -3.476 0.921 -11.473 1.00 57.53 72 PRO A CA 1
ATOM 572 C C . PRO A 1 72 ? -4.456 1.510 -12.492 1.00 57.53 72 PRO A C 1
ATOM 574 O O . PRO A 1 72 ? -5.645 1.441 -12.239 1.00 57.53 72 PRO A O 1
ATOM 577 N N . VAL A 1 73 ? -3.984 2.135 -13.578 1.00 59.50 73 VAL A N 1
ATOM 578 C CA . VAL A 1 73 ? -4.820 2.921 -14.508 1.00 59.50 73 VAL A CA 1
ATOM 579 C C . VAL A 1 73 ? -5.139 2.162 -15.801 1.00 59.50 73 VAL A C 1
ATOM 581 O O . VAL A 1 73 ? -6.260 2.242 -16.291 1.00 59.50 73 VAL A O 1
ATOM 584 N N . ASP A 1 74 ? -4.187 1.403 -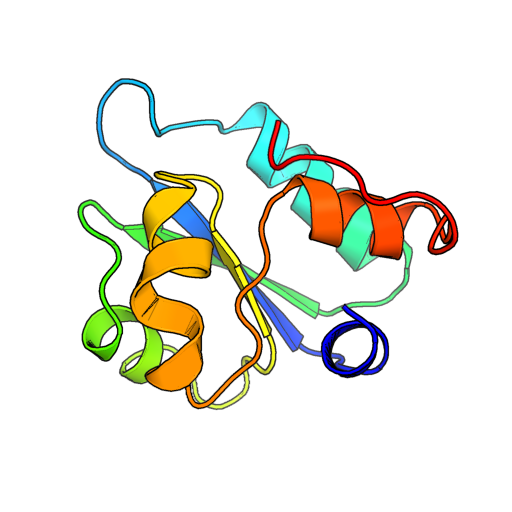16.339 1.00 62.00 74 ASP A N 1
ATOM 585 C CA . ASP A 1 74 ? -4.313 0.721 -17.631 1.00 62.00 74 ASP A CA 1
ATOM 586 C C . ASP A 1 74 ? -4.966 -0.669 -17.488 1.00 62.00 74 ASP A C 1
ATOM 588 O O . ASP A 1 74 ? -5.618 -1.134 -18.418 1.00 62.00 74 ASP A O 1
ATOM 592 N N . ASP A 1 75 ? -4.838 -1.316 -16.320 1.00 63.66 75 ASP A N 1
ATOM 593 C CA . ASP A 1 75 ? -5.281 -2.701 -16.076 1.00 63.66 75 ASP A CA 1
ATOM 594 C C . ASP A 1 75 ? -6.440 -2.815 -15.066 1.00 63.66 75 ASP A C 1
ATOM 596 O O . ASP A 1 75 ? -6.688 -3.893 -14.524 1.00 63.66 75 ASP A O 1
ATOM 600 N N . VAL A 1 76 ? -7.174 -1.723 -14.808 1.00 60.59 76 VAL A N 1
ATOM 601 C CA . VAL A 1 76 ? -8.225 -1.630 -13.766 1.00 60.59 76 VAL A CA 1
ATOM 602 C C . VAL A 1 76 ? -9.204 -2.811 -13.798 1.00 60.59 76 VAL A C 1
ATOM 604 O O . VAL A 1 76 ? -9.560 -3.343 -12.751 1.00 60.59 76 VAL A O 1
ATOM 607 N N . TYR A 1 77 ? -9.611 -3.256 -14.992 1.00 64.19 77 TYR A N 1
ATOM 608 C CA . TYR A 1 77 ? -10.596 -4.330 -15.170 1.00 64.19 77 TYR A CA 1
ATOM 609 C C . TYR A 1 77 ? -10.083 -5.731 -14.815 1.00 64.19 77 TYR A C 1
ATOM 611 O O . TYR A 1 77 ? -10.886 -6.640 -14.625 1.00 64.19 77 TYR A O 1
ATOM 619 N N . ASN A 1 78 ? -8.765 -5.924 -14.739 1.00 75.44 78 ASN A N 1
ATOM 620 C CA . ASN A 1 78 ? -8.162 -7.234 -14.498 1.00 75.44 78 ASN A CA 1
ATOM 621 C C . ASN A 1 78 ? -7.884 -7.506 -13.012 1.00 75.44 78 ASN A C 1
ATOM 623 O O . ASN A 1 78 ? -7.512 -8.628 -12.661 1.00 75.44 78 ASN A O 1
ATOM 627 N N . PHE A 1 79 ? -8.038 -6.508 -12.137 1.00 77.19 79 PHE A N 1
ATOM 628 C CA . PHE A 1 79 ? -7.787 -6.670 -10.709 1.00 77.19 79 PHE A CA 1
ATOM 629 C C . PHE A 1 79 ? -9.043 -7.118 -9.957 1.00 77.19 79 PHE A C 1
ATOM 631 O O . PHE A 1 79 ? -10.079 -6.467 -9.990 1.00 77.19 79 PHE A O 1
ATOM 638 N N . GLU A 1 80 ? -8.916 -8.214 -9.212 1.00 83.75 80 GLU A N 1
ATOM 639 C CA . GLU A 1 80 ? -9.981 -8.760 -8.353 1.00 83.75 80 GLU A CA 1
ATOM 640 C C . GLU A 1 80 ? -10.176 -7.963 -7.055 1.00 83.75 80 GLU A C 1
ATOM 642 O O . GLU A 1 80 ? -11.183 -8.111 -6.369 1.00 83.75 80 GLU A O 1
ATOM 647 N N . LYS A 1 81 ? -9.181 -7.149 -6.698 1.00 90.00 81 LYS A N 1
ATOM 648 C CA . LYS A 1 81 ? -9.126 -6.344 -5.477 1.00 90.00 81 LYS A CA 1
ATOM 649 C C . LYS A 1 81 ? -8.858 -4.890 -5.856 1.00 90.00 81 LYS A C 1
ATOM 651 O O . LYS A 1 81 ? -8.107 -4.670 -6.809 1.00 90.00 81 LYS A O 1
ATOM 656 N N . PRO A 1 82 ? -9.382 -3.900 -5.113 1.00 91.81 82 PRO A N 1
ATOM 657 C CA . PRO A 1 82 ? -9.094 -2.498 -5.379 1.00 91.81 82 PRO A CA 1
ATOM 658 C C . PRO A 1 82 ? -7.589 -2.220 -5.441 1.00 91.81 82 PRO A C 1
ATOM 660 O O . PRO A 1 82 ? -6.842 -2.532 -4.509 1.00 91.81 82 PRO A O 1
ATOM 663 N N . VAL A 1 83 ? -7.151 -1.598 -6.535 1.00 91.69 83 VAL A N 1
ATOM 664 C CA . VAL A 1 83 ? -5.779 -1.121 -6.715 1.00 91.69 83 VAL A CA 1
ATOM 665 C C . VAL A 1 83 ? -5.813 0.392 -6.835 1.00 91.69 83 VAL A C 1
ATOM 667 O O . VAL A 1 83 ? -6.448 0.936 -7.729 1.00 91.69 83 VAL A O 1
ATOM 670 N N . LEU A 1 84 ? -5.132 1.066 -5.916 1.00 92.31 84 LEU A N 1
ATOM 671 C CA . LEU A 1 84 ? -5.116 2.514 -5.805 1.00 92.31 84 LEU A CA 1
ATOM 672 C C . LEU A 1 84 ? -3.751 3.096 -6.153 1.00 92.31 84 LEU A C 1
ATOM 674 O O . LEU A 1 84 ? -2.686 2.495 -5.956 1.00 92.31 84 LEU A O 1
ATOM 678 N N . THR A 1 85 ? -3.799 4.333 -6.612 1.00 92.88 85 THR A N 1
ATOM 679 C CA . THR A 1 85 ? -2.650 5.218 -6.740 1.00 92.88 85 THR A CA 1
ATOM 680 C C . THR A 1 85 ? -2.291 5.843 -5.382 1.00 92.88 85 THR A C 1
ATOM 682 O O . THR A 1 85 ? -3.096 5.843 -4.445 1.00 92.88 85 THR A O 1
ATOM 685 N N . PRO A 1 86 ? -1.084 6.419 -5.231 1.00 93.69 86 PRO A N 1
ATOM 686 C CA . PRO A 1 86 ? -0.722 7.127 -4.006 1.00 93.69 86 PRO A CA 1
ATOM 687 C C . PRO A 1 86 ? -1.619 8.335 -3.710 1.00 93.69 86 PRO A C 1
ATOM 689 O O . PRO A 1 86 ? -1.853 8.626 -2.542 1.00 93.69 86 PRO A O 1
ATOM 692 N N . GLY A 1 87 ? -2.113 9.027 -4.742 1.00 93.25 87 GLY A N 1
ATOM 693 C CA . GLY A 1 87 ? -3.050 10.147 -4.607 1.00 93.25 87 GLY A CA 1
ATOM 694 C C . GLY A 1 87 ? -4.372 9.717 -3.976 1.00 93.25 87 GLY A C 1
ATOM 695 O O . GLY A 1 87 ? -4.789 10.266 -2.963 1.00 93.25 87 GLY A O 1
ATOM 696 N N . GLU A 1 88 ? -4.966 8.646 -4.490 1.00 93.94 88 GLU A N 1
ATOM 697 C CA . GLU A 1 88 ? -6.194 8.068 -3.937 1.00 93.94 88 GLU A CA 1
ATOM 698 C C . GLU A 1 88 ? -6.018 7.553 -2.504 1.00 93.94 88 GLU A C 1
ATOM 700 O O . GLU A 1 88 ? -6.900 7.722 -1.663 1.00 93.94 88 GLU A O 1
ATOM 705 N N . ALA A 1 89 ? -4.862 6.958 -2.192 1.00 95.38 89 ALA A N 1
ATOM 706 C CA . ALA A 1 89 ? -4.544 6.573 -0.821 1.00 95.38 89 ALA A CA 1
ATOM 707 C C . ALA A 1 89 ? -4.418 7.803 0.101 1.00 95.38 89 ALA A C 1
ATOM 709 O O . ALA A 1 89 ? -4.901 7.761 1.230 1.00 95.38 89 ALA A O 1
ATOM 710 N N . LYS A 1 90 ? -3.832 8.915 -0.375 1.00 95.25 90 LYS A N 1
ATOM 711 C CA . LYS A 1 90 ? -3.788 10.188 0.372 1.00 95.25 90 LYS A CA 1
ATOM 712 C C . LYS A 1 90 ? -5.191 10.719 0.664 1.00 95.25 90 LYS A C 1
ATOM 714 O O . LYS A 1 90 ? -5.417 11.124 1.796 1.00 95.25 90 LYS A O 1
ATOM 719 N N . MET A 1 91 ? -6.114 10.665 -0.300 1.00 95.50 91 MET A N 1
ATOM 720 C CA . MET A 1 91 ? -7.512 11.085 -0.098 1.00 95.50 91 MET A CA 1
ATOM 721 C C . MET A 1 91 ? -8.179 10.311 1.045 1.00 95.50 91 MET A C 1
ATOM 723 O O . MET A 1 91 ? -8.886 10.883 1.868 1.00 95.50 91 MET A O 1
ATOM 727 N N . ILE A 1 92 ? -7.929 9.001 1.129 1.00 95.62 92 ILE A N 1
ATOM 728 C CA . ILE A 1 92 ? -8.473 8.158 2.204 1.00 95.62 92 ILE A CA 1
ATOM 729 C C . ILE A 1 92 ? -7.835 8.501 3.553 1.00 95.62 92 ILE A C 1
ATOM 731 O O . ILE A 1 92 ? -8.537 8.558 4.557 1.00 95.62 92 ILE A O 1
ATOM 735 N N . ILE A 1 93 ? -6.523 8.752 3.578 1.00 96.06 93 ILE A N 1
ATOM 736 C CA . ILE A 1 93 ? -5.799 9.137 4.798 1.00 96.06 93 ILE A CA 1
ATOM 737 C C . ILE A 1 93 ? -6.268 10.505 5.320 1.00 96.06 93 ILE A C 1
ATOM 739 O O . ILE A 1 93 ? -6.407 10.667 6.529 1.00 96.06 93 ILE A O 1
ATOM 743 N N . SER A 1 94 ? -6.489 11.490 4.441 1.00 93.81 94 SER A N 1
ATOM 744 C CA . SER A 1 94 ? -6.922 12.839 4.836 1.00 93.81 94 SER A CA 1
ATOM 745 C C . SER A 1 94 ? -8.422 12.943 5.112 1.00 93.81 94 SER A C 1
ATOM 747 O O . SER A 1 94 ? -8.847 13.857 5.811 1.00 93.81 94 SER A O 1
ATOM 749 N N . GLY A 1 95 ? -9.226 12.028 4.562 1.00 91.56 95 GLY A N 1
ATOM 750 C CA . GLY A 1 95 ? -10.686 12.118 4.572 1.00 91.56 95 GLY A CA 1
ATOM 751 C C . GLY A 1 95 ? -11.254 13.084 3.523 1.00 91.56 95 GLY A C 1
ATOM 752 O O . GLY A 1 95 ? -12.470 13.231 3.434 1.00 91.56 95 GLY A O 1
ATOM 753 N N . GLU A 1 96 ? -10.406 13.712 2.705 1.00 90.88 96 GLU A N 1
ATOM 754 C CA . GLU A 1 96 ? -10.811 14.639 1.643 1.00 90.88 96 GLU A CA 1
ATOM 755 C C . GLU A 1 96 ? -11.150 13.859 0.365 1.00 90.88 96 GLU A C 1
ATOM 757 O O . GLU A 1 96 ? -10.309 13.651 -0.511 1.00 90.88 96 GLU A O 1
ATOM 762 N N . LEU A 1 97 ? -12.396 13.389 0.267 1.00 89.50 97 LEU A N 1
ATOM 763 C CA . LEU A 1 97 ? -12.860 12.570 -0.862 1.00 89.50 97 LEU A CA 1
ATOM 764 C C . LEU A 1 97 ? -13.490 13.385 -2.002 1.00 89.50 97 LEU A C 1
ATOM 766 O O . LEU A 1 97 ? -13.722 12.834 -3.076 1.00 89.50 97 LEU A O 1
ATOM 770 N N . ASP A 1 98 ? -13.740 14.678 -1.783 1.00 86.00 98 ASP A N 1
ATOM 771 C CA . ASP A 1 98 ? -14.471 15.540 -2.721 1.00 86.00 98 ASP A CA 1
ATOM 772 C C . ASP A 1 98 ? -13.629 15.974 -3.931 1.00 86.00 98 ASP A C 1
ATOM 774 O O . ASP A 1 98 ? -14.171 16.280 -4.991 1.00 86.00 98 ASP A O 1
ATOM 778 N N . ASN A 1 99 ? -12.298 15.979 -3.794 1.00 87.25 99 ASN A N 1
ATOM 779 C CA . ASN A 1 99 ? -11.370 16.382 -4.847 1.00 87.25 99 ASN A CA 1
ATOM 780 C C . ASN A 1 99 ? -10.420 15.239 -5.187 1.00 87.25 99 ASN A C 1
ATOM 782 O O . ASN A 1 99 ? -9.661 14.774 -4.339 1.00 87.25 99 ASN A O 1
ATOM 786 N N . TYR A 1 100 ? -10.427 14.807 -6.449 1.00 87.38 100 TYR A N 1
ATOM 787 C CA . TYR A 1 100 ? -9.517 13.761 -6.898 1.00 87.38 100 TYR A CA 1
ATOM 788 C C . TYR A 1 100 ? -8.061 14.240 -6.861 1.00 87.38 100 TYR A C 1
ATOM 790 O O . TYR A 1 100 ? -7.697 15.223 -7.510 1.00 87.38 100 TYR A O 1
ATOM 798 N N . ILE A 1 101 ? -7.215 13.509 -6.134 1.00 88.12 101 ILE A N 1
ATOM 799 C CA . ILE A 1 101 ? -5.774 13.755 -6.068 1.00 88.12 101 ILE A CA 1
ATOM 800 C C . ILE A 1 101 ? -5.084 12.867 -7.102 1.00 88.12 101 ILE A C 1
ATOM 802 O O . ILE A 1 101 ? -5.149 11.638 -7.035 1.00 88.12 101 ILE A O 1
ATOM 806 N N . PHE A 1 102 ? -4.380 13.495 -8.046 1.00 86.44 102 PHE A N 1
ATOM 807 C CA . PHE A 1 102 ? -3.578 12.777 -9.033 1.00 86.44 102 PHE A CA 1
ATOM 808 C C . PHE A 1 102 ? -2.496 11.904 -8.367 1.00 86.44 102 PHE A C 1
ATOM 810 O O . PHE A 1 102 ? -2.102 12.152 -7.228 1.00 86.44 102 PHE A O 1
ATOM 817 N N . PRO A 1 103 ? -1.970 10.878 -9.062 1.00 80.69 1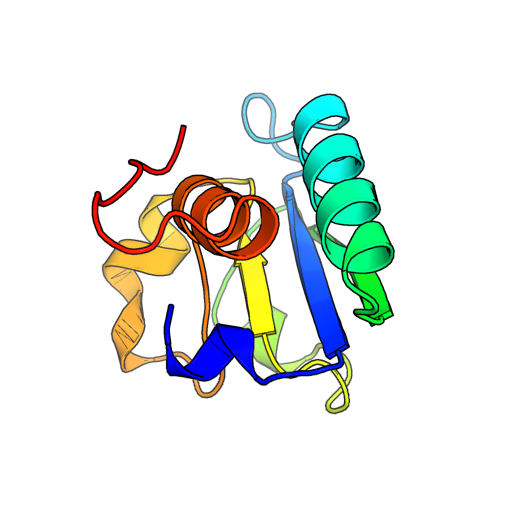03 PRO A N 1
ATOM 818 C CA . PRO A 1 103 ? -1.089 9.871 -8.462 1.00 80.69 103 PRO A CA 1
ATOM 819 C C . PRO A 1 103 ? 0.163 10.383 -7.726 1.00 80.69 103 PRO A C 1
ATOM 821 O O . PRO A 1 103 ? 0.747 9.614 -6.959 1.00 80.69 103 PRO A O 1
ATOM 824 N N . TRP A 1 104 ? 0.594 11.630 -7.952 1.00 78.44 104 TRP A N 1
ATOM 825 C CA . TRP A 1 104 ? 1.796 12.229 -7.369 1.00 78.44 104 TRP A CA 1
ATOM 826 C C . TRP A 1 104 ? 1.487 13.501 -6.592 1.00 78.44 104 TRP A C 1
ATOM 828 O O . TRP A 1 104 ? 0.939 14.433 -7.211 1.00 78.44 104 TRP A O 1
#

Sequence (104 aa):
VFEAKDREVWGIIRGLKLGQNRPTLVNFLKRGLEGIGKKVYVFTNRIVTVDALR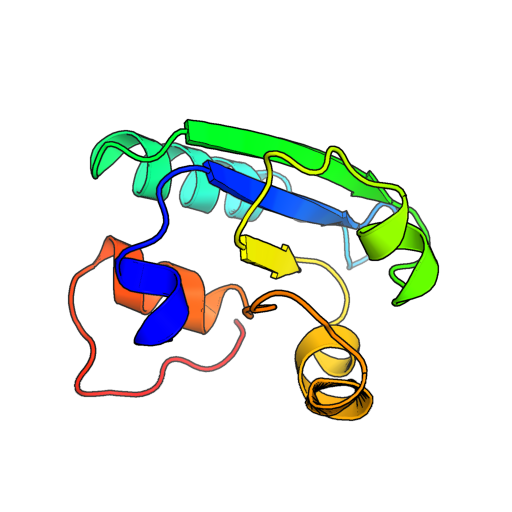NLPNEVEVFVVTSCPRVPVDDVYNFEKPVLTPGEAKMIISGELDNYIFPW